Protein AF-A0AA42E8L2-F1 (afdb_monomer)

Solvent-accessible surface area (backbone atoms only — not comparable to full-atom values): 6051 Å² total; pe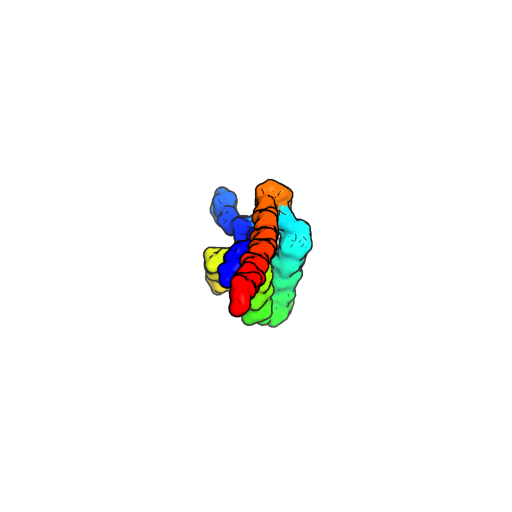r-residue (Å²): 135,90,79,81,46,62,44,47,81,42,74,59,96,88,42,63,34,37,40,14,44,36,67,68,58,44,51,52,51,51,50,35,55,51,50,28,62,75,67,66,44,62,68,62,32,52,52,48,42,55,74,49,33,47,48,71,66,60,56,46,49,53,65,78,40,76,79,64,81,73,52,71,48,70,40,80,83,47,68,79,73,76,75,79,72,78,74,79,73,82,78,79,79,81,80,81,134

pLDDT: mean 74.37, std 16.89, range [36.28, 92.25]

Structure (mmCIF, N/CA/C/O backbone):
data_AF-A0AA42E8L2-F1
#
_entry.id   AF-A0AA42E8L2-F1
#
loop_
_atom_site.group_PDB
_atom_site.id
_atom_site.type_symbol
_atom_site.label_atom_id
_atom_site.label_alt_id
_atom_site.label_comp_id
_atom_site.label_asym_id
_atom_site.label_entity_id
_atom_site.label_seq_id
_atom_site.pdbx_PDB_ins_code
_atom_site.Cartn_x
_atom_site.Cartn_y
_atom_site.Cartn_z
_atom_site.occupancy
_atom_site.B_iso_or_equiv
_atom_site.auth_seq_id
_atom_site.auth_comp_id
_atom_site.auth_asym_id
_atom_site.auth_atom_id
_atom_site.pdbx_PDB_model_num
ATOM 1 N N . MET A 1 1 ? -18.407 -13.537 4.054 1.00 36.28 1 MET A N 1
ATOM 2 C CA . MET A 1 1 ? -17.218 -12.889 3.462 1.00 36.28 1 MET A CA 1
ATOM 3 C C . MET A 1 1 ? -17.022 -11.548 4.157 1.00 36.28 1 MET A C 1
ATOM 5 O O . MET A 1 1 ? -17.812 -10.644 3.927 1.00 36.28 1 MET A O 1
ATOM 9 N N . ALA A 1 2 ? -16.100 -11.455 5.121 1.00 37.19 2 ALA A N 1
ATOM 10 C CA . ALA A 1 2 ? -15.929 -10.250 5.940 1.00 37.19 2 ALA A 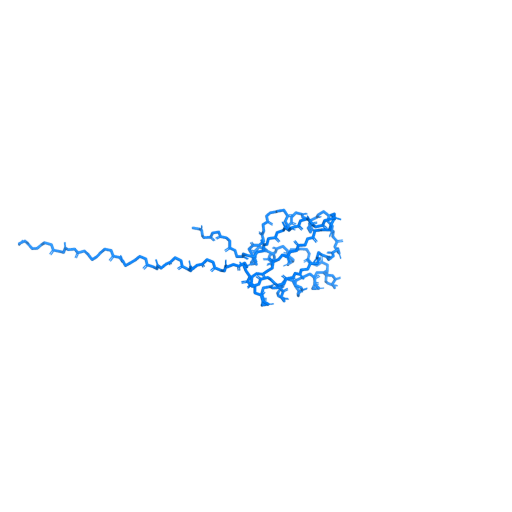CA 1
ATOM 11 C C . ALA A 1 2 ? -14.993 -9.262 5.229 1.00 37.19 2 ALA A C 1
ATOM 13 O O . ALA A 1 2 ? -13.828 -9.575 4.995 1.00 37.19 2 ALA A O 1
ATOM 14 N N . ARG A 1 3 ? -15.544 -8.104 4.854 1.00 51.25 3 ARG A N 1
ATOM 15 C CA . ARG A 1 3 ? -14.844 -6.971 4.241 1.00 51.25 3 ARG A CA 1
ATOM 16 C C . ARG A 1 3 ? -14.133 -6.132 5.314 1.00 51.25 3 ARG A C 1
ATOM 18 O O . ARG A 1 3 ? -14.617 -6.044 6.438 1.00 51.25 3 ARG A O 1
ATOM 25 N N . HIS A 1 4 ? -13.056 -5.473 4.887 1.00 45.69 4 HIS A N 1
ATOM 26 C CA . HIS A 1 4 ? -12.339 -4.367 5.536 1.00 45.69 4 HIS A CA 1
ATOM 27 C C . HIS A 1 4 ? -11.293 -4.733 6.593 1.00 45.69 4 HIS A C 1
ATOM 29 O O . HIS A 1 4 ? -11.599 -5.052 7.741 1.00 45.69 4 HIS A O 1
ATOM 35 N N . ARG A 1 5 ? -10.023 -4.581 6.202 1.00 49.53 5 ARG A N 1
ATOM 36 C CA . ARG A 1 5 ? -8.902 -4.393 7.125 1.00 49.53 5 ARG A CA 1
ATOM 37 C C . ARG A 1 5 ? -8.124 -3.114 6.783 1.00 49.53 5 ARG A C 1
ATOM 39 O O . ARG A 1 5 ? -6.985 -3.155 6.381 1.00 49.53 5 ARG A O 1
ATOM 46 N N . PHE A 1 6 ? -8.788 -1.982 7.012 1.00 63.12 6 PHE A N 1
ATOM 47 C CA . PHE A 1 6 ? -8.244 -0.665 7.399 1.00 63.12 6 PHE A CA 1
ATOM 48 C C . PHE A 1 6 ? -6.950 -0.206 6.733 1.00 63.12 6 PHE A C 1
ATOM 50 O O . PHE A 1 6 ? -5.917 -0.044 7.387 1.00 63.12 6 PHE A O 1
ATOM 57 N N . ALA A 1 7 ? -7.100 0.102 5.453 1.00 55.31 7 ALA A N 1
ATOM 58 C CA . ALA A 1 7 ? -6.427 1.217 4.823 1.00 55.31 7 ALA A CA 1
ATOM 59 C C . ALA A 1 7 ? -7.486 2.160 4.253 1.00 55.31 7 ALA A C 1
ATOM 61 O O . ALA A 1 7 ? -8.444 1.694 3.635 1.00 55.31 7 ALA A O 1
ATOM 62 N N . ILE A 1 8 ? -7.345 3.458 4.512 1.00 60.78 8 ILE A N 1
ATOM 63 C CA . ILE A 1 8 ? -8.146 4.489 3.852 1.00 60.78 8 ILE A CA 1
ATOM 64 C C . ILE A 1 8 ? -7.217 5.220 2.899 1.00 60.78 8 ILE A C 1
ATOM 66 O O . ILE A 1 8 ? -6.213 5.788 3.325 1.00 60.78 8 ILE A O 1
ATOM 70 N N . HIS A 1 9 ? -7.562 5.195 1.618 1.00 60.56 9 HIS A N 1
ATOM 71 C CA . HIS A 1 9 ? -6.948 6.061 0.631 1.00 60.56 9 HIS A CA 1
ATOM 72 C C . HIS A 1 9 ? -7.499 7.485 0.778 1.00 60.56 9 HIS A C 1
ATOM 74 O O . HIS A 1 9 ? -8.662 7.745 0.454 1.00 60.56 9 HIS A O 1
ATOM 80 N N . MET A 1 10 ? -6.669 8.418 1.238 1.00 59.34 10 MET A N 1
ATOM 81 C CA . MET A 1 10 ? -6.977 9.847 1.263 1.00 59.34 10 MET A CA 1
ATOM 82 C C . MET A 1 10 ? -6.174 10.591 0.203 1.00 59.34 10 MET A C 1
ATOM 84 O O . MET A 1 10 ? -5.007 10.301 -0.018 1.00 59.34 10 MET A O 1
ATOM 88 N N . GLN A 1 11 ? -6.805 11.579 -0.427 1.00 57.75 11 GLN A N 1
ATOM 89 C CA . GLN A 1 11 ? -6.138 12.501 -1.338 1.00 57.75 11 GLN A CA 1
ATOM 90 C C . GLN A 1 11 ? -5.997 13.840 -0.610 1.00 57.75 11 GLN A C 1
ATOM 92 O O . GLN A 1 11 ? -6.979 14.563 -0.445 1.00 57.75 11 GLN A O 1
ATOM 97 N N . VAL A 1 12 ? -4.797 14.149 -0.120 1.00 56.12 12 VAL A N 1
ATOM 98 C CA . VAL A 1 12 ? -4.510 15.392 0.609 1.00 56.12 12 VAL A CA 1
ATOM 99 C C . VAL A 1 12 ? -3.718 16.303 -0.317 1.00 56.12 12 VAL A C 1
ATOM 101 O O . VAL A 1 12 ? -2.576 16.009 -0.649 1.00 56.12 12 VAL A O 1
ATOM 104 N N . SER A 1 13 ? -4.327 17.403 -0.770 1.00 50.41 13 SER A N 1
ATOM 105 C CA . SER A 1 13 ? -3.658 18.418 -1.606 1.00 50.41 13 SER A CA 1
ATOM 106 C C . SER A 1 13 ? -2.965 17.857 -2.863 1.00 50.41 13 SER A C 1
ATOM 108 O O . SER A 1 13 ? -1.905 18.334 -3.254 1.00 50.41 13 SER A O 1
ATOM 110 N N . GLY A 1 14 ? -3.552 16.830 -3.491 1.00 58.34 14 GLY A N 1
ATOM 111 C CA . GLY A 1 14 ? -2.995 16.177 -4.684 1.00 58.34 14 GLY A CA 1
ATOM 112 C C . GLY A 1 14 ? -2.010 15.033 -4.411 1.00 58.34 14 GLY A C 1
ATOM 113 O O . GLY A 1 14 ? -1.546 14.421 -5.364 1.00 58.34 14 GLY A O 1
ATOM 114 N N . LEU A 1 15 ? -1.728 14.713 -3.145 1.00 60.50 15 LEU A N 1
ATOM 115 C CA . LEU A 1 15 ? -0.949 13.541 -2.746 1.00 60.50 15 LEU A CA 1
ATOM 116 C C . LEU A 1 15 ? -1.882 12.412 -2.302 1.00 60.50 15 LEU A C 1
ATOM 118 O O . LEU A 1 15 ? -2.740 12.614 -1.438 1.00 60.50 15 LEU A O 1
ATOM 122 N N . ASP A 1 16 ? -1.697 11.227 -2.877 1.00 77.06 16 ASP A N 1
ATOM 123 C CA . ASP A 1 16 ? -2.359 10.003 -2.432 1.00 77.06 16 ASP A CA 1
ATOM 124 C C . ASP A 1 16 ? -1.654 9.475 -1.168 1.00 77.06 16 ASP A C 1
ATOM 126 O O . ASP A 1 16 ? -0.431 9.352 -1.129 1.00 77.06 16 ASP A O 1
ATOM 130 N N . LEU A 1 17 ? -2.413 9.212 -0.103 1.00 83.06 17 LEU A N 1
ATOM 131 C CA . LEU A 1 17 ? -1.928 8.789 1.215 1.00 83.06 17 LEU A CA 1
ATOM 132 C C . LEU A 1 17 ? -2.729 7.578 1.697 1.00 83.06 17 LEU A C 1
ATOM 134 O O . LEU A 1 17 ? -3.959 7.570 1.621 1.00 83.06 17 LEU A O 1
ATOM 138 N N . VAL A 1 18 ? -2.042 6.587 2.270 1.00 85.00 18 VAL A N 1
ATOM 139 C CA . VAL A 1 18 ? -2.691 5.440 2.922 1.00 85.00 18 VAL A CA 1
ATOM 140 C C . VAL A 1 18 ? -2.640 5.570 4.439 1.00 85.00 18 VAL A C 1
ATOM 142 O O . VAL A 1 18 ? -1.568 5.548 5.046 1.00 85.00 18 VAL A O 1
ATOM 145 N N . GLU A 1 19 ? -3.806 5.635 5.072 1.00 85.25 19 GLU A N 1
ATOM 146 C CA . GLU A 1 19 ? -3.900 5.650 6.530 1.00 85.25 19 GLU A CA 1
ATOM 147 C C . GLU A 1 19 ? -4.170 4.258 7.101 1.00 85.25 19 GLU A C 1
ATOM 149 O O . GLU A 1 19 ? -5.111 3.574 6.696 1.00 85.25 19 GLU A O 1
ATOM 154 N N . PHE A 1 20 ? -3.390 3.861 8.103 1.00 84.31 20 PHE A N 1
ATOM 155 C CA . PHE A 1 20 ? -3.519 2.577 8.783 1.00 84.31 20 PHE A CA 1
ATOM 156 C C . PHE A 1 20 ? -3.985 2.735 10.227 1.00 84.31 20 PHE A C 1
ATOM 158 O O . PHE A 1 20 ? -3.419 3.511 10.993 1.00 84.31 20 PHE A O 1
ATOM 165 N N . GLY A 1 21 ? -4.913 1.876 10.657 1.00 82.75 21 GLY A N 1
ATOM 166 C CA . GLY A 1 21 ? -5.314 1.781 12.070 1.00 82.75 21 GLY A CA 1
ATOM 167 C C . GLY A 1 21 ? -4.270 1.130 12.990 1.00 82.75 21 GLY A C 1
ATOM 168 O O . GLY A 1 21 ? -4.459 1.064 14.201 1.00 82.75 21 GLY A O 1
ATOM 169 N N . SER A 1 22 ? -3.162 0.604 12.447 1.00 83.62 22 SER A N 1
ATOM 170 C CA . SER A 1 22 ? -2.101 -0.012 13.253 1.00 83.62 22 SER A CA 1
ATOM 171 C C . SER A 1 22 ? -0.710 0.135 12.637 1.00 83.62 22 SER A C 1
ATOM 173 O O . SER A 1 22 ? -0.533 0.033 11.422 1.00 83.62 22 SER A O 1
ATOM 175 N N . LYS A 1 23 ? 0.307 0.276 13.502 1.00 86.81 23 LYS A N 1
ATOM 176 C CA . LYS A 1 23 ? 1.725 0.306 13.095 1.00 86.81 23 LYS A CA 1
ATOM 177 C C . LYS A 1 23 ? 2.157 -0.964 12.361 1.00 86.81 23 LYS A C 1
ATOM 179 O O . LYS A 1 23 ? 2.988 -0.903 11.462 1.00 86.81 23 LYS A O 1
ATOM 184 N N . SER A 1 24 ? 1.607 -2.119 12.737 1.00 87.69 24 SER A N 1
ATOM 185 C CA . SER A 1 24 ? 1.949 -3.399 12.111 1.00 87.69 24 SER A CA 1
ATOM 186 C C . SER A 1 24 ? 1.431 -3.501 10.676 1.00 87.69 24 SER A C 1
ATOM 188 O O . SER A 1 24 ? 2.138 -4.036 9.826 1.00 87.69 24 SER A O 1
ATOM 190 N N . ALA A 1 25 ? 0.242 -2.966 10.387 1.00 85.50 25 ALA A N 1
ATOM 191 C CA . ALA A 1 25 ? -0.286 -2.907 9.026 1.00 85.50 25 ALA A CA 1
ATOM 192 C C . ALA A 1 25 ? 0.523 -1.937 8.149 1.00 85.50 25 ALA A C 1
ATOM 194 O O . ALA A 1 25 ? 0.945 -2.329 7.064 1.00 85.50 25 ALA A O 1
ATOM 195 N N . ALA A 1 26 ? 0.845 -0.744 8.666 1.00 87.69 26 ALA A N 1
ATOM 196 C CA . ALA A 1 26 ? 1.701 0.215 7.964 1.00 87.69 26 ALA A CA 1
ATOM 197 C C . ALA A 1 26 ? 3.088 -0.371 7.647 1.00 87.69 26 ALA A C 1
ATOM 199 O O . ALA A 1 26 ? 3.573 -0.264 6.525 1.00 87.69 26 ALA A O 1
ATOM 200 N N . ARG A 1 27 ? 3.703 -1.084 8.602 1.00 90.88 27 ARG A N 1
ATOM 201 C CA . ARG A 1 27 ? 5.005 -1.731 8.383 1.00 90.88 27 ARG A CA 1
ATOM 202 C C . ARG A 1 27 ? 4.952 -2.809 7.300 1.00 90.88 27 ARG A C 1
ATOM 204 O O . ARG A 1 27 ? 5.870 -2.898 6.496 1.00 90.88 27 ARG A O 1
ATOM 211 N N . LYS A 1 28 ? 3.891 -3.622 7.269 1.00 91.00 28 LYS A N 1
ATOM 212 C CA . LYS A 1 28 ? 3.702 -4.645 6.227 1.00 91.00 28 LYS A CA 1
ATOM 213 C C . LYS A 1 28 ? 3.496 -4.026 4.847 1.00 91.00 28 LYS A C 1
ATOM 215 O O . LYS A 1 28 ? 4.017 -4.555 3.874 1.00 91.00 28 LYS A O 1
ATOM 220 N N . PHE A 1 29 ? 2.760 -2.918 4.774 1.00 90.44 29 PHE A N 1
ATOM 221 C CA . PHE A 1 29 ? 2.604 -2.159 3.537 1.00 90.44 29 PHE A CA 1
ATOM 222 C C . PHE A 1 29 ? 3.953 -1.648 3.034 1.00 90.44 29 PHE A C 1
ATOM 224 O O . PHE A 1 29 ? 4.329 -1.945 1.906 1.00 90.44 29 PHE A O 1
ATOM 231 N N . GLN A 1 30 ? 4.718 -0.988 3.907 1.00 91.12 30 GLN A N 1
ATOM 232 C CA . GLN A 1 30 ? 6.038 -0.464 3.567 1.00 91.12 30 GLN A CA 1
ATOM 233 C C . GLN A 1 30 ? 6.990 -1.571 3.095 1.00 91.12 30 GLN A C 1
ATOM 235 O O . GLN A 1 30 ? 7.625 -1.435 2.054 1.00 91.12 30 GLN A O 1
ATOM 240 N N . GLN A 1 31 ? 7.010 -2.711 3.792 1.00 92.25 31 GLN A N 1
ATOM 241 C CA . GLN A 1 31 ? 7.788 -3.884 3.382 1.00 92.25 31 GLN A CA 1
ATOM 242 C C . GLN A 1 31 ? 7.382 -4.408 2.002 1.00 92.25 31 GLN A C 1
ATOM 244 O O . GLN A 1 31 ? 8.253 -4.740 1.207 1.00 92.25 31 GLN A O 1
ATO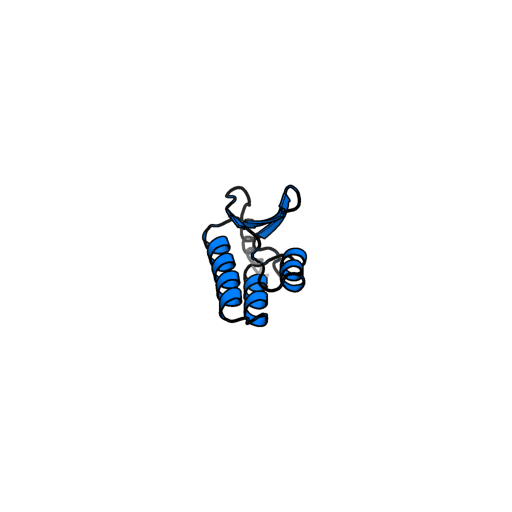M 249 N N . ALA A 1 32 ? 6.085 -4.477 1.696 1.00 91.31 32 ALA A N 1
ATOM 250 C CA . ALA A 1 32 ? 5.616 -4.932 0.390 1.00 91.31 32 ALA A CA 1
ATOM 251 C C . ALA A 1 32 ? 6.032 -3.973 -0.735 1.00 91.31 32 ALA A C 1
ATOM 253 O O . ALA A 1 32 ? 6.488 -4.419 -1.789 1.00 91.31 32 ALA A O 1
ATOM 254 N N . THR A 1 33 ? 5.924 -2.661 -0.503 1.00 89.81 33 THR A N 1
ATOM 255 C CA . THR A 1 33 ? 6.359 -1.646 -1.471 1.00 89.81 33 THR A CA 1
ATOM 256 C C . THR A 1 33 ? 7.878 -1.616 -1.640 1.00 89.81 33 THR A C 1
ATOM 258 O O . THR A 1 33 ? 8.356 -1.480 -2.762 1.00 89.81 33 THR A O 1
ATOM 261 N N . ASP A 1 34 ? 8.642 -1.806 -0.559 1.00 90.44 34 ASP A N 1
ATOM 262 C CA . ASP A 1 34 ? 10.104 -1.896 -0.611 1.00 90.44 34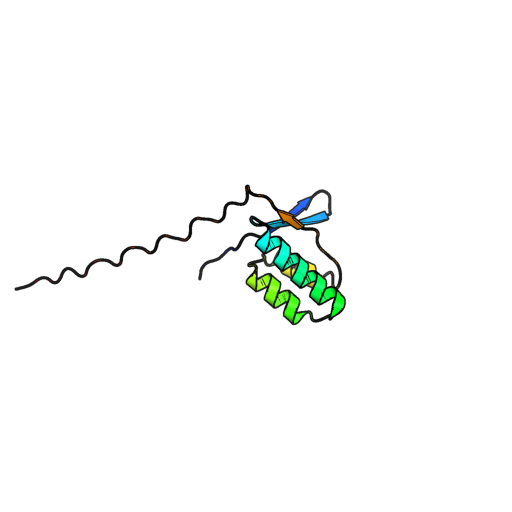 ASP A CA 1
ATOM 263 C C . ASP A 1 34 ? 10.540 -3.150 -1.375 1.00 90.44 34 ASP A C 1
ATOM 265 O O . ASP A 1 34 ? 11.369 -3.063 -2.277 1.00 90.44 34 ASP A O 1
ATOM 269 N N . GLN A 1 35 ? 9.938 -4.307 -1.082 1.00 89.12 35 GLN A N 1
ATOM 270 C CA . GLN A 1 35 ? 10.247 -5.552 -1.782 1.00 89.12 35 GLN A CA 1
ATOM 271 C C . GLN A 1 35 ? 9.969 -5.428 -3.279 1.00 89.12 35 GLN A C 1
ATOM 273 O O . GLN A 1 35 ? 10.773 -5.865 -4.095 1.00 89.12 35 GLN A O 1
ATOM 278 N N . PHE A 1 36 ? 8.851 -4.804 -3.656 1.00 89.75 36 PHE A N 1
ATOM 279 C CA . PHE A 1 36 ? 8.544 -4.549 -5.057 1.00 89.75 36 PHE A CA 1
ATOM 280 C C . PHE A 1 36 ? 9.556 -3.610 -5.718 1.00 89.75 36 PHE A C 1
ATOM 282 O O . PHE A 1 36 ? 9.942 -3.856 -6.857 1.00 89.75 36 PHE A O 1
ATOM 289 N N . PHE A 1 37 ? 10.015 -2.577 -5.010 1.00 86.75 37 PHE A N 1
ATOM 290 C CA . PHE A 1 37 ? 11.033 -1.663 -5.519 1.00 86.75 37 PHE A CA 1
ATOM 291 C C . PHE A 1 37 ? 12.357 -2.379 -5.836 1.00 86.75 37 PHE A C 1
ATOM 293 O O . PHE A 1 37 ? 12.996 -2.050 -6.830 1.00 86.75 37 PHE A O 1
ATOM 300 N N . PHE A 1 38 ? 12.753 -3.369 -5.029 1.00 86.88 38 PHE A N 1
ATOM 301 C CA . PHE A 1 38 ? 13.986 -4.132 -5.257 1.00 86.88 38 PHE A CA 1
ATOM 302 C C . PHE A 1 38 ? 13.818 -5.295 -6.247 1.00 86.88 38 PHE A C 1
ATOM 304 O O . PHE A 1 38 ? 14.669 -5.483 -7.113 1.00 86.88 38 PHE A O 1
ATOM 311 N N . ASP A 1 39 ? 12.729 -6.061 -6.151 1.00 88.75 39 ASP A N 1
ATOM 312 C CA . ASP A 1 39 ? 12.555 -7.305 -6.913 1.00 88.75 39 ASP A CA 1
ATOM 313 C C . ASP A 1 39 ? 11.722 -7.145 -8.194 1.00 88.75 39 ASP A C 1
ATOM 315 O O . ASP A 1 39 ? 11.648 -8.071 -9.003 1.00 88.75 39 ASP A O 1
ATOM 319 N N . GLY A 1 40 ? 10.985 -6.039 -8.347 1.00 87.75 40 GLY A N 1
ATOM 320 C CA . GLY A 1 40 ? 10.072 -5.799 -9.473 1.00 87.75 40 GLY A CA 1
ATOM 321 C C . GLY A 1 40 ? 8.866 -6.750 -9.549 1.00 87.75 40 GLY A C 1
ATOM 322 O O . GLY A 1 40 ? 8.097 -6.718 -10.514 1.00 87.75 40 GLY A O 1
ATOM 323 N N . ARG A 1 41 ? 8.654 -7.618 -8.548 1.00 90.50 41 ARG A N 1
ATOM 324 C CA . ARG A 1 41 ? 7.592 -8.641 -8.565 1.00 90.50 41 ARG A CA 1
ATOM 325 C C . ARG A 1 41 ? 6.218 -8.056 -8.256 1.00 90.50 41 ARG A C 1
ATOM 327 O O . ARG A 1 41 ? 5.738 -8.085 -7.125 1.00 90.50 41 ARG A O 1
ATOM 334 N N . ARG A 1 42 ? 5.543 -7.592 -9.304 1.00 89.19 42 ARG A N 1
ATOM 335 C CA . ARG A 1 42 ? 4.217 -6.964 -9.216 1.00 89.19 42 ARG A CA 1
ATOM 336 C C . ARG A 1 42 ? 3.133 -7.874 -8.618 1.00 89.19 42 ARG A C 1
ATOM 338 O O . ARG A 1 42 ? 2.287 -7.398 -7.869 1.00 89.19 42 ARG A O 1
ATOM 345 N N . ALA A 1 43 ? 3.173 -9.178 -8.904 1.00 90.75 43 ALA A N 1
ATOM 346 C CA . ALA A 1 43 ? 2.217 -10.139 -8.346 1.00 90.75 43 ALA A CA 1
ATOM 347 C C . ALA A 1 43 ? 2.294 -10.200 -6.809 1.00 90.75 43 ALA A C 1
ATOM 349 O O . ALA A 1 43 ? 1.272 -10.088 -6.137 1.00 90.75 43 ALA A O 1
ATOM 350 N N . ALA A 1 44 ? 3.512 -10.267 -6.259 1.00 90.31 44 ALA A N 1
ATOM 351 C CA . ALA A 1 44 ? 3.738 -10.294 -4.815 1.00 90.31 44 ALA A CA 1
ATOM 352 C C . ALA A 1 44 ? 3.259 -9.003 -4.129 1.00 90.31 44 ALA A C 1
ATOM 354 O O . ALA A 1 44 ? 2.690 -9.059 -3.038 1.00 90.31 44 ALA A O 1
ATOM 355 N N . LEU A 1 45 ? 3.428 -7.847 -4.787 1.00 91.44 45 LEU A N 1
ATOM 356 C CA . LEU A 1 45 ? 2.873 -6.585 -4.300 1.00 91.44 45 LEU A CA 1
ATOM 357 C C . LEU A 1 45 ? 1.347 -6.665 -4.193 1.00 91.44 45 LEU A C 1
ATOM 359 O O . LEU A 1 45 ? 0.793 -6.390 -3.132 1.00 91.44 45 LEU A O 1
ATOM 363 N N . PHE A 1 46 ? 0.656 -7.059 -5.264 1.00 91.81 46 PHE A N 1
ATOM 364 C CA . PHE A 1 46 ? -0.807 -7.095 -5.257 1.00 91.81 46 PHE A CA 1
ATOM 365 C C . PHE A 1 46 ? -1.373 -8.100 -4.259 1.00 91.81 46 PHE A C 1
ATOM 367 O O . PHE A 1 46 ? -2.336 -7.781 -3.562 1.00 91.81 46 PHE A O 1
ATOM 374 N N . GLU A 1 47 ? -0.756 -9.271 -4.121 1.00 91.81 47 GLU A N 1
ATOM 375 C CA . GLU A 1 47 ? -1.131 -10.239 -3.090 1.00 91.81 47 GLU A CA 1
ATOM 376 C C . GLU A 1 47 ? -0.996 -9.648 -1.682 1.00 91.81 47 GLU A C 1
ATOM 378 O O . GLU A 1 47 ? -1.911 -9.783 -0.865 1.00 91.81 47 GLU A O 1
ATOM 383 N N . ALA A 1 48 ? 0.095 -8.927 -1.406 1.00 90.38 48 ALA A N 1
ATOM 384 C CA . ALA A 1 48 ? 0.299 -8.262 -0.124 1.00 90.38 48 ALA A CA 1
ATOM 385 C C . ALA A 1 48 ? -0.736 -7.153 0.130 1.00 90.38 48 ALA A C 1
ATOM 387 O O . ALA A 1 48 ? -1.289 -7.071 1.228 1.00 90.38 48 ALA A O 1
ATOM 388 N N . LEU A 1 49 ? -1.055 -6.334 -0.877 1.00 90.06 49 LEU A N 1
ATOM 389 C CA . LEU A 1 49 ? -2.074 -5.283 -0.775 1.00 90.06 49 LEU A CA 1
ATOM 390 C C . LEU A 1 49 ? -3.473 -5.871 -0.523 1.00 90.06 49 LEU A C 1
ATOM 392 O O . LEU A 1 49 ? -4.202 -5.395 0.350 1.00 90.06 49 LEU A O 1
ATOM 396 N N . ILE A 1 50 ? -3.833 -6.953 -1.216 1.00 89.12 50 ILE A N 1
ATOM 397 C CA . ILE A 1 50 ? -5.098 -7.667 -0.996 1.00 89.12 50 ILE A CA 1
ATOM 398 C C . ILE A 1 50 ? -5.135 -8.280 0.410 1.00 89.12 50 ILE A C 1
ATOM 400 O O . ILE A 1 50 ? -6.143 -8.158 1.108 1.00 89.12 50 ILE A O 1
ATOM 404 N N . ALA A 1 51 ? -4.038 -8.894 0.864 1.00 87.62 51 ALA A N 1
ATOM 405 C CA . ALA A 1 51 ? -3.936 -9.472 2.205 1.00 87.62 51 ALA A CA 1
ATOM 406 C C . ALA A 1 51 ? -4.040 -8.413 3.315 1.00 87.62 51 ALA A C 1
ATOM 408 O O . ALA A 1 51 ? -4.569 -8.688 4.398 1.00 87.62 51 ALA A O 1
ATOM 409 N N . LEU A 1 52 ? -3.571 -7.194 3.040 1.00 85.50 52 LEU A N 1
ATOM 410 C CA . LEU A 1 52 ? -3.753 -6.034 3.907 1.00 85.50 52 LEU A CA 1
ATOM 411 C C . LEU A 1 52 ? -5.166 -5.457 3.842 1.00 85.50 52 LEU A C 1
ATOM 413 O O . LEU A 1 52 ? -5.486 -4.625 4.673 1.00 85.50 52 LEU A O 1
ATOM 417 N N . GLY A 1 53 ? -6.026 -5.912 2.931 1.00 84.62 53 GLY A N 1
ATOM 418 C CA . GLY A 1 53 ? -7.398 -5.430 2.818 1.00 84.62 53 GLY A CA 1
ATOM 419 C C . GLY A 1 53 ? -7.501 -4.025 2.231 1.00 84.62 53 GLY A C 1
ATOM 420 O O . GLY A 1 53 ? -8.450 -3.315 2.572 1.00 84.62 53 GLY A O 1
ATOM 421 N N . MET A 1 54 ? -6.541 -3.649 1.378 1.00 84.06 54 MET A N 1
ATOM 422 C CA . MET A 1 54 ? -6.560 -2.404 0.609 1.00 84.06 54 MET A CA 1
ATOM 423 C C . MET A 1 54 ? -7.814 -2.317 -0.256 1.00 84.06 54 MET A C 1
ATOM 425 O O . MET A 1 54 ? -8.299 -3.325 -0.779 1.00 84.06 54 MET A O 1
ATOM 429 N N . ASP A 1 55 ? -8.328 -1.105 -0.434 1.00 82.25 55 ASP A N 1
ATOM 430 C CA . ASP A 1 55 ? -9.408 -0.874 -1.378 1.00 82.25 55 ASP A CA 1
ATOM 431 C C . ASP A 1 55 ? -8.914 -0.933 -2.837 1.00 82.25 55 ASP A C 1
ATOM 433 O O . ASP A 1 55 ? -7.718 -0.890 -3.144 1.00 82.25 55 ASP A O 1
ATOM 437 N N . ALA A 1 56 ? -9.866 -1.061 -3.761 1.00 83.75 56 ALA A N 1
ATOM 438 C CA . ALA A 1 56 ? -9.569 -1.210 -5.180 1.00 83.75 56 ALA A CA 1
ATOM 439 C C . ALA A 1 56 ? -8.886 0.028 -5.788 1.00 83.75 56 ALA A C 1
ATOM 441 O O . ALA A 1 56 ? -8.144 -0.120 -6.759 1.00 83.75 56 ALA A O 1
ATOM 442 N N . ARG A 1 57 ? -9.106 1.230 -5.236 1.00 84.62 57 ARG A N 1
ATOM 443 C CA . ARG A 1 57 ? -8.471 2.465 -5.711 1.00 84.62 57 ARG A CA 1
ATOM 444 C C . ARG A 1 57 ? -6.985 2.454 -5.365 1.00 84.62 57 ARG A C 1
ATOM 446 O O . ARG A 1 57 ? -6.182 2.682 -6.261 1.00 84.62 57 ARG A O 1
ATOM 453 N N . THR A 1 58 ? -6.617 2.086 -4.138 1.00 84.62 58 THR A N 1
ATOM 454 C CA . THR A 1 58 ? -5.209 1.902 -3.737 1.00 84.62 58 THR A CA 1
ATOM 455 C C . THR A 1 58 ? -4.493 0.858 -4.590 1.00 84.62 58 THR A C 1
ATOM 457 O O . THR A 1 58 ? -3.375 1.081 -5.048 1.00 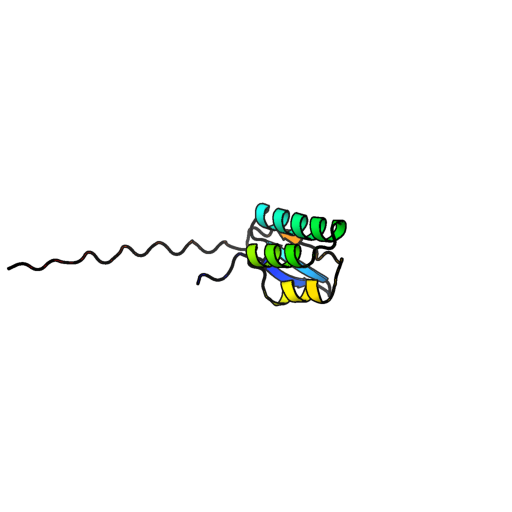84.62 58 THR A O 1
ATOM 460 N N . ILE A 1 59 ? -5.134 -0.287 -4.836 1.00 88.00 59 ILE A N 1
ATOM 461 C CA . ILE A 1 59 ? -4.543 -1.342 -5.672 1.00 88.00 59 ILE A CA 1
ATOM 462 C C . ILE A 1 59 ? -4.342 -0.839 -7.106 1.00 88.00 59 ILE A C 1
ATOM 464 O O . ILE A 1 59 ? -3.289 -1.067 -7.700 1.00 88.00 59 ILE A O 1
ATOM 468 N N . ARG A 1 60 ? -5.329 -0.123 -7.654 1.00 88.94 60 ARG A N 1
ATOM 469 C CA . ARG A 1 60 ? -5.246 0.448 -8.999 1.00 88.94 60 ARG A CA 1
ATOM 470 C C . ARG A 1 60 ? -4.183 1.538 -9.109 1.00 88.94 60 ARG A C 1
ATOM 472 O O . ARG A 1 60 ? -3.464 1.553 -10.097 1.00 88.94 60 ARG A O 1
ATOM 479 N N . TRP A 1 61 ? -4.007 2.366 -8.082 1.00 88.88 61 TRP A N 1
ATOM 480 C CA . TRP A 1 61 ? -2.941 3.366 -8.046 1.00 88.88 61 TRP A CA 1
ATOM 481 C C . TRP A 1 61 ? -1.561 2.737 -8.277 1.00 88.88 61 TRP A C 1
ATOM 483 O O . TRP A 1 61 ? -0.826 3.179 -9.154 1.00 88.88 61 TRP A O 1
ATOM 493 N N . HIS A 1 62 ? -1.253 1.637 -7.578 1.00 88.19 62 HIS A N 1
ATOM 494 C CA . HIS A 1 62 ? -0.005 0.887 -7.779 1.00 88.19 62 HIS A CA 1
ATOM 495 C C . HIS A 1 62 ? 0.076 0.194 -9.144 1.00 88.19 62 HIS A C 1
ATOM 497 O O . HIS A 1 62 ? 1.161 -0.180 -9.594 1.00 88.19 62 HIS A O 1
ATOM 503 N N . ALA A 1 63 ? -1.063 -0.023 -9.804 1.00 87.81 63 ALA A N 1
ATOM 504 C CA . ALA A 1 63 ? -1.073 -0.517 -11.164 1.00 87.81 63 ALA A CA 1
ATOM 505 C C . ALA A 1 63 ? -0.678 0.583 -12.163 1.00 87.81 63 ALA A C 1
ATOM 507 O O . ALA A 1 63 ? 0.094 0.300 -13.078 1.00 87.81 63 ALA A O 1
ATOM 508 N N . ASP A 1 64 ? -1.168 1.801 -11.953 1.00 88.88 64 ASP A N 1
ATOM 509 C CA . ASP A 1 64 ? -0.939 2.949 -12.830 1.00 88.88 64 ASP A CA 1
ATOM 510 C C . ASP A 1 64 ? 0.441 3.605 -12.589 1.00 88.88 64 ASP A C 1
ATOM 512 O O . ASP A 1 64 ? 1.015 4.163 -13.520 1.00 88.88 64 ASP A O 1
ATOM 516 N N . HIS A 1 65 ? 1.018 3.449 -11.389 1.00 86.44 65 HIS A N 1
ATOM 517 C CA . HIS A 1 65 ? 2.303 4.042 -10.978 1.00 86.44 65 HIS A CA 1
ATOM 518 C C . HIS A 1 65 ? 3.324 2.967 -10.538 1.00 86.44 65 HIS A C 1
ATOM 520 O O . HIS A 1 65 ? 3.597 2.788 -9.344 1.00 86.44 65 HIS A O 1
ATOM 526 N N . PRO A 1 66 ? 3.882 2.177 -11.476 1.00 83.31 66 PRO A N 1
ATOM 527 C CA . PRO A 1 66 ? 4.818 1.110 -11.143 1.00 83.31 66 PRO A CA 1
ATOM 528 C C . PRO A 1 66 ? 6.158 1.673 -10.650 1.00 83.31 66 PRO A C 1
ATOM 530 O O . PRO A 1 66 ? 6.882 2.345 -11.373 1.00 83.31 66 PRO A O 1
ATOM 533 N N . GLY A 1 67 ? 6.511 1.334 -9.415 1.00 80.56 67 GLY A N 1
ATOM 534 C CA . GLY A 1 67 ? 7.783 1.687 -8.775 1.00 80.56 67 GLY A CA 1
ATOM 535 C C . GLY A 1 67 ? 7.676 2.915 -7.876 1.00 80.56 67 GLY A C 1
ATOM 536 O O . GLY A 1 67 ? 8.562 3.153 -7.054 1.00 80.56 67 GLY A O 1
ATOM 537 N N . GLU A 1 68 ? 6.567 3.647 -7.969 1.00 85.44 68 GLU A N 1
ATOM 538 C CA . GLU A 1 68 ? 6.275 4.761 -7.080 1.00 85.44 68 GLU A CA 1
ATOM 539 C C . GLU A 1 68 ? 5.809 4.283 -5.703 1.00 85.44 68 GLU A C 1
ATOM 541 O O . GLU A 1 68 ? 5.198 3.220 -5.532 1.00 85.44 68 GLU A O 1
ATOM 546 N N . ARG A 1 69 ? 6.116 5.098 -4.691 1.00 83.88 69 ARG A N 1
ATOM 547 C CA . ARG A 1 69 ? 5.804 4.816 -3.291 1.00 83.88 69 ARG A CA 1
ATOM 548 C C . ARG A 1 69 ? 4.745 5.786 -2.805 1.00 83.88 69 ARG A C 1
ATOM 550 O O . ARG A 1 69 ? 5.015 6.972 -2.641 1.00 83.88 69 ARG A O 1
ATOM 557 N N . MET A 1 70 ? 3.565 5.255 -2.520 1.00 85.19 70 MET A N 1
ATOM 558 C CA . MET A 1 70 ? 2.519 6.021 -1.864 1.00 85.19 70 MET A CA 1
ATOM 559 C C . MET A 1 70 ? 2.879 6.198 -0.381 1.00 85.19 70 MET A C 1
ATOM 561 O O . MET A 1 70 ? 3.163 5.200 0.293 1.00 85.19 70 MET A O 1
ATOM 565 N N . PRO A 1 71 ? 2.908 7.431 0.151 1.00 85.06 71 PRO A N 1
ATOM 566 C CA . PRO A 1 71 ? 3.140 7.652 1.569 1.00 85.06 71 PRO A CA 1
ATOM 567 C C . PRO A 1 71 ? 2.069 6.951 2.414 1.00 85.06 71 PRO A C 1
ATOM 569 O O . PRO A 1 71 ? 0.922 6.769 1.997 1.00 85.06 71 PRO A O 1
ATOM 572 N N . CYS A 1 72 ? 2.440 6.573 3.637 1.00 86.81 72 CYS A N 1
ATOM 573 C CA . CYS A 1 72 ? 1.505 5.999 4.593 1.00 86.81 72 CYS A CA 1
ATOM 574 C C . CYS A 1 72 ? 1.687 6.571 5.997 1.00 86.81 72 CYS A C 1
ATOM 576 O O . CYS A 1 72 ? 2.804 6.897 6.403 1.00 86.81 72 CYS A O 1
ATOM 578 N N . CYS A 1 73 ? 0.601 6.638 6.761 1.00 84.75 73 CYS A N 1
ATOM 579 C CA . CYS A 1 73 ? 0.614 7.072 8.153 1.00 84.75 73 CYS A CA 1
ATOM 580 C C . CYS A 1 73 ? -0.186 6.113 9.043 1.00 84.75 73 CYS A C 1
ATOM 582 O O . CYS A 1 73 ? -0.956 5.274 8.572 1.00 84.75 73 CYS A O 1
ATOM 584 N N . VAL A 1 74 ? 0.021 6.220 10.356 1.00 84.12 74 VAL A N 1
ATOM 585 C CA . VAL A 1 74 ? -0.737 5.454 11.348 1.00 84.12 74 VAL A CA 1
ATOM 586 C C . VAL A 1 74 ? -1.660 6.407 12.081 1.00 84.12 74 VAL A C 1
ATOM 588 O O . VAL A 1 74 ? -1.190 7.296 12.789 1.00 84.12 74 VAL A O 1
ATOM 591 N N . ASN A 1 75 ? -2.960 6.184 11.948 1.00 80.25 75 ASN A N 1
ATOM 592 C CA . ASN A 1 75 ? -3.986 6.951 12.629 1.00 8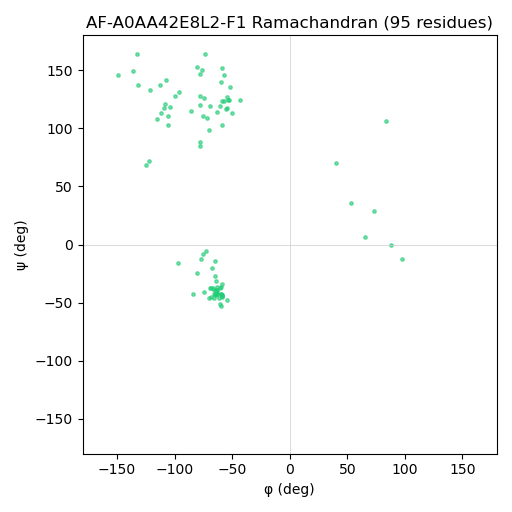0.25 75 ASN A CA 1
ATOM 593 C C . ASN A 1 75 ? -4.742 6.029 13.594 1.00 80.25 75 ASN A C 1
ATOM 595 O O . ASN A 1 75 ? -5.521 5.170 13.184 1.00 80.25 75 ASN A O 1
ATOM 599 N N . ALA A 1 76 ? -4.502 6.210 14.896 1.00 63.38 76 ALA A N 1
ATOM 600 C CA . ALA A 1 76 ? -5.130 5.410 15.951 1.00 63.38 76 ALA A CA 1
ATOM 601 C C . ALA A 1 76 ? -6.659 5.606 16.036 1.00 63.38 76 ALA A C 1
ATOM 603 O O . ALA A 1 76 ? -7.336 4.799 16.670 1.00 63.38 76 ALA A O 1
ATOM 604 N N . GLY A 1 77 ? -7.201 6.646 15.387 1.00 64.25 77 GLY A N 1
ATOM 605 C CA . GLY A 1 77 ? -8.638 6.894 15.264 1.00 64.25 77 GLY A CA 1
ATOM 606 C C . GLY A 1 77 ? -9.343 6.014 14.226 1.00 64.25 77 GLY A C 1
ATOM 607 O O . GLY A 1 77 ? -10.572 5.939 14.232 1.00 64.25 77 GLY A O 1
ATOM 608 N N . ILE A 1 78 ? -8.602 5.304 13.365 1.00 63.50 78 ILE A N 1
ATOM 609 C CA . ILE A 1 78 ? -9.173 4.314 12.442 1.00 63.50 78 ILE A CA 1
ATOM 610 C C . ILE A 1 78 ? -9.470 3.048 13.247 1.00 63.50 78 ILE A C 1
ATOM 612 O O . ILE A 1 78 ? -8.656 2.128 13.352 1.00 63.50 78 ILE A O 1
ATOM 616 N N . ALA A 1 79 ? -10.642 3.044 13.881 1.00 53.78 79 ALA A N 1
ATOM 617 C CA . ALA A 1 79 ? -11.099 1.955 14.723 1.00 53.78 79 ALA A CA 1
ATOM 618 C C . ALA A 1 79 ? -11.119 0.633 13.939 1.00 53.78 79 ALA A C 1
ATOM 620 O O . ALA A 1 79 ? -11.801 0.499 12.922 1.00 53.78 79 ALA A O 1
ATOM 621 N N . ILE A 1 80 ? -10.408 -0.372 14.456 1.00 54.81 80 ILE A N 1
ATOM 622 C CA . ILE A 1 80 ? -10.635 -1.771 14.089 1.00 54.81 80 ILE A CA 1
ATOM 623 C C . ILE A 1 80 ? -12.067 -2.078 14.559 1.00 54.81 80 ILE A C 1
ATOM 625 O O . ILE A 1 80 ? -12.307 -2.044 15.768 1.00 54.81 80 ILE A O 1
ATOM 629 N N . PRO A 1 81 ? -13.041 -2.350 13.674 1.00 49.75 81 PRO A N 1
ATOM 630 C CA . PRO A 1 81 ? -14.375 -2.685 14.099 1.00 49.75 81 PRO A CA 1
ATOM 631 C C . PRO A 1 81 ? -14.271 -3.943 14.957 1.00 49.75 81 PRO A C 1
ATOM 633 O O . PRO A 1 81 ? -13.485 -4.853 14.642 1.00 49.75 81 PRO A O 1
ATOM 636 N N . PRO A 1 82 ? -15.041 -4.003 16.051 1.00 43.72 82 PRO A N 1
ATOM 637 C CA . PRO A 1 82 ? -15.067 -5.175 16.894 1.00 43.72 82 PRO A CA 1
ATOM 638 C C . PRO A 1 82 ? -15.391 -6.379 16.013 1.00 43.72 82 PRO A C 1
ATOM 640 O O . PRO A 1 82 ? -16.354 -6.374 15.241 1.00 43.72 82 PRO A O 1
ATOM 643 N N . ARG A 1 83 ? -14.540 -7.406 16.104 1.00 49.56 83 ARG A N 1
ATOM 644 C CA . ARG A 1 83 ? -14.785 -8.721 15.508 1.00 49.56 83 ARG A CA 1
ATOM 645 C C . ARG A 1 83 ? -16.245 -9.072 15.806 1.00 49.56 83 ARG A C 1
ATOM 647 O O . ARG A 1 83 ? -16.592 -9.049 16.988 1.00 49.56 83 ARG A O 1
ATOM 654 N N . PRO A 1 84 ? -17.099 -9.374 14.809 1.00 45.44 84 PRO A N 1
ATOM 655 C CA . PRO A 1 84 ? -18.479 -9.719 15.104 1.00 45.44 84 PRO A CA 1
ATOM 656 C C . PRO A 1 84 ? -18.453 -10.889 16.084 1.00 45.44 84 PRO A C 1
ATOM 658 O O . PRO A 1 84 ? -17.872 -11.941 15.792 1.00 45.44 84 PRO A O 1
ATOM 661 N N . ALA A 1 85 ? -18.985 -10.652 17.286 1.00 53.62 85 ALA A N 1
ATOM 662 C CA . ALA A 1 85 ? -19.080 -11.659 18.323 1.00 53.62 85 ALA A CA 1
ATOM 663 C C . ALA A 1 85 ? -19.778 -12.868 17.701 1.00 53.62 85 ALA A C 1
ATOM 665 O O . ALA A 1 85 ? -20.847 -12.733 17.101 1.00 53.62 85 ALA A O 1
ATOM 666 N N . ARG A 1 86 ? -19.136 -14.040 17.769 1.00 57.47 86 ARG A N 1
ATOM 667 C CA . ARG A 1 86 ? -19.753 -15.297 17.343 1.00 5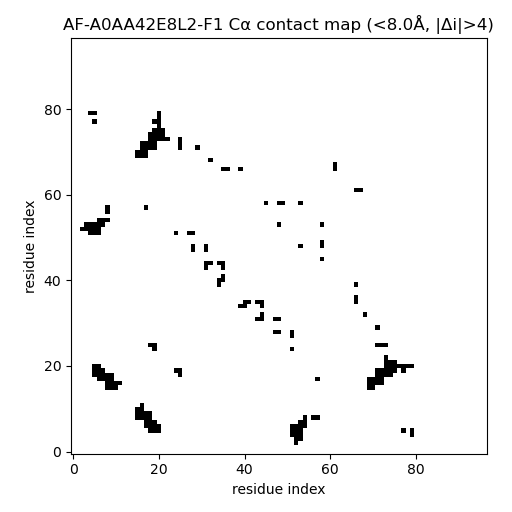7.47 86 ARG A CA 1
ATOM 668 C C . ARG A 1 86 ? -21.121 -15.374 18.018 1.00 57.47 86 ARG A C 1
ATOM 670 O O . ARG A 1 86 ? -21.190 -15.450 19.241 1.00 57.47 86 ARG A O 1
ATOM 677 N N . ARG A 1 87 ? -22.193 -15.311 17.223 1.00 53.88 87 ARG A N 1
ATOM 678 C CA . ARG A 1 87 ? -23.562 -15.517 17.701 1.00 53.88 87 ARG A CA 1
ATOM 679 C C . ARG A 1 87 ? -23.573 -16.869 18.428 1.00 53.88 87 ARG A C 1
ATOM 681 O O . ARG A 1 87 ? -23.139 -17.846 17.811 1.00 53.88 87 ARG A O 1
ATOM 688 N N . PRO A 1 88 ? -23.997 -16.962 19.699 1.00 50.53 88 PRO A N 1
ATOM 689 C CA . PRO A 1 88 ? -24.188 -18.265 20.312 1.00 50.53 88 PRO A CA 1
ATOM 690 C C . PRO A 1 88 ? -25.215 -19.025 19.468 1.00 50.53 88 PRO A C 1
ATOM 692 O O . PRO A 1 88 ? -26.299 -18.510 19.186 1.00 50.53 88 PRO A O 1
ATOM 695 N N . SER A 1 89 ? -24.834 -20.212 18.990 1.00 54.31 89 SER A N 1
ATOM 696 C CA . SER A 1 89 ? -25.722 -21.098 18.237 1.00 54.31 89 SER A CA 1
ATOM 697 C C . SER A 1 89 ? -27.017 -21.309 19.027 1.00 54.31 89 SER A C 1
ATOM 699 O O . SER A 1 89 ? -26.938 -21.535 20.239 1.00 54.31 89 SER A O 1
ATOM 701 N N . PRO A 1 90 ? -28.203 -21.255 18.396 1.00 55.59 90 PRO A N 1
ATOM 702 C CA . PRO A 1 90 ? 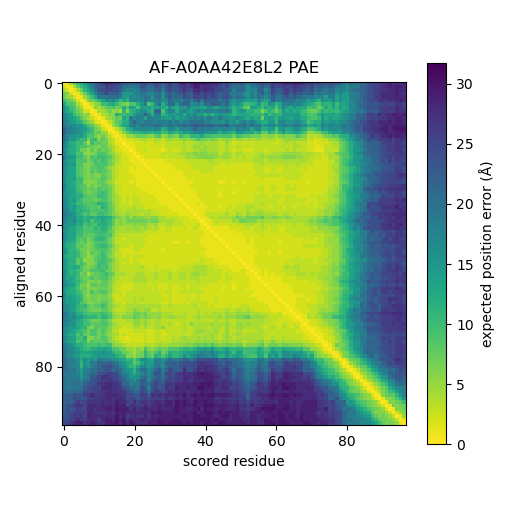-29.440 -21.537 19.107 1.00 55.59 90 PRO A CA 1
ATOM 703 C C . PRO A 1 90 ? -29.378 -22.972 19.642 1.00 55.59 90 PRO A C 1
ATOM 705 O O . PRO A 1 90 ? -29.224 -23.927 18.877 1.00 55.59 90 PRO A O 1
ATOM 708 N N . ARG A 1 91 ? -29.449 -23.118 20.973 1.00 56.38 91 ARG A N 1
ATOM 709 C CA . ARG A 1 91 ? -29.607 -24.416 21.637 1.00 56.38 91 ARG A CA 1
ATOM 710 C C . ARG A 1 91 ? -30.835 -25.091 21.036 1.00 56.38 91 ARG A C 1
ATOM 712 O O . ARG A 1 91 ? -31.947 -24.586 21.157 1.00 56.38 91 ARG A O 1
ATOM 719 N N . ARG A 1 92 ? -30.616 -26.234 20.388 1.00 56.25 92 ARG A N 1
ATOM 720 C CA . ARG A 1 92 ? -31.665 -27.142 19.930 1.00 56.25 92 ARG A CA 1
ATOM 721 C C . ARG A 1 92 ? -32.469 -27.577 21.156 1.00 56.25 92 ARG A C 1
ATOM 723 O O . ARG A 1 92 ? -31.990 -28.388 21.944 1.00 56.25 92 ARG A O 1
ATOM 730 N N . VAL A 1 93 ? -33.657 -27.007 21.340 1.00 60.22 93 VAL A N 1
ATOM 731 C CA . VAL A 1 93 ? -34.623 -27.476 22.335 1.00 60.22 93 VAL A CA 1
ATOM 732 C C . VAL A 1 93 ? -35.141 -28.815 21.819 1.00 60.22 93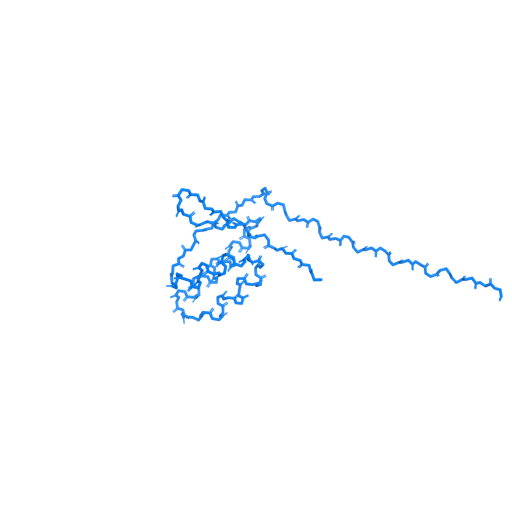 VAL A C 1
ATOM 734 O O . VAL A 1 93 ? -35.962 -28.858 20.906 1.00 60.22 93 VAL A O 1
ATOM 737 N N . GLN A 1 94 ? -34.591 -29.917 22.328 1.00 53.06 94 GLN A N 1
ATOM 738 C CA . GLN A 1 94 ? -35.183 -31.233 22.116 1.00 53.06 94 GLN A CA 1
ATOM 739 C C . GLN A 1 94 ? -36.457 -31.292 22.965 1.00 53.06 94 GLN A C 1
ATOM 741 O O . GLN A 1 94 ? -36.391 -31.286 24.192 1.00 53.06 94 GLN A O 1
ATOM 746 N N . ARG A 1 95 ? -37.618 -31.264 22.305 1.00 48.50 95 ARG A N 1
ATOM 747 C CA . ARG A 1 95 ? -38.909 -31.621 22.901 1.00 48.50 95 ARG A CA 1
ATOM 748 C C . ARG A 1 95 ? -38.992 -33.150 22.958 1.00 48.50 95 ARG A C 1
ATOM 750 O O . ARG A 1 95 ? -38.931 -33.777 21.906 1.00 48.50 95 ARG A O 1
ATOM 757 N N . ALA A 1 96 ? -39.130 -33.704 24.161 1.00 44.91 96 ALA A N 1
ATOM 758 C CA . ALA A 1 96 ? -39.736 -35.018 24.396 1.00 44.91 96 ALA A CA 1
ATOM 759 C C . ALA A 1 96 ? -41.272 -34.867 24.320 1.00 44.91 96 ALA A C 1
ATOM 761 O O . ALA A 1 96 ? -41.777 -33.772 24.607 1.00 44.91 96 ALA A O 1
ATOM 762 N N . PRO A 1 97 ? -41.998 -35.883 23.837 1.00 55.06 97 PRO A N 1
ATOM 763 C CA . PRO A 1 97 ? -42.420 -36.995 24.697 1.00 55.06 97 PRO A CA 1
ATOM 764 C C . PRO A 1 97 ? -42.114 -38.388 24.135 1.00 55.06 97 PRO A C 1
ATOM 766 O O . PRO A 1 97 ? -42.122 -38.554 22.895 1.00 55.06 97 PRO A O 1
#

Mean predicted aligned error: 11.92 Å

Nearest PDB structures (foldseek):
  9eng-assembly1_A  TM=2.799E-01  e=8.639E-01  Klebsiella pneumoniae
  7ss7-assembly1_A  TM=2.794E-01  e=1.997E+00  Klebsiella pneumoniae
  6wii-assembly1_A  TM=2.675E-01  e=1.646E+00  Klebsiella pneumoniae
  5b49-assembly2_B  TM=2.976E-01  e=3.804E+00  Pseudomonas aeruginosa PAO1

Foldseek 3Di:
DDADQDWDFDQDPNATETEHLDPVLVVLLVVLLVCCLVPVPLVSSLVSCVVNRHDPVVNVVCVVDPNDDRHYDYDNVRDPPPDPPPDPDPPPPDDDD

Secondary structure (DSSP, 8-state):
------EEEEEETTEEEEEESSHHHHHHHHHHHHHHHHH--HHHHHHHHHHTT--HHHHHHHHHSTT----EEE-TTS--------PPPPP------

Sequence (97 aa):
MARHRFAIHMQVSGLDLVEFGSKSAARKFQQATDQFFFDGRRAALFEALIALGMDARTIRWHADHPGERMPCCVNAGIAIPPRPARRPSPRRVQRAP

Radius of gyration: 18.87 Å; Cα contacts (8 Å, |Δi|>4): 109; chains: 1; bounding box: 56×55×38 Å